Protein AF-0000000072528679 (afdb_homodimer)

pLDDT: mean 94.41, std 5.17, range [77.25, 98.75]

Sequence (112 aa):
RRIFTNGRERWRQQNVNGAFAELRKLVPSHPPDKKLSKNEILRMSIKYIKLLNKVLRRIFTNGRERWRQQNVNGAFAELRKLVPSHPPDKKLSKNEILRMSIKYIKLLNKVL

Organism: Lottia gigantea (NCBI:txid225164)

InterPro domains:
  IPR011598 Myc-type, basic helix-loop-helix (bHLH) domain [PF00010] (1-52)
  IPR011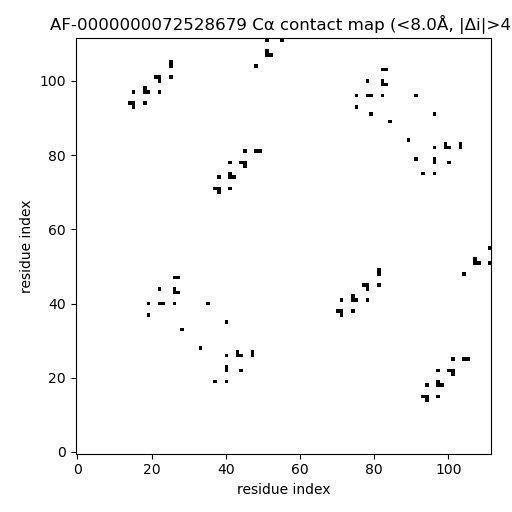598 Myc-type, basic helix-loop-helix (bHLH) domain [PS50888] (1-52)
  IPR011598 Myc-type, basic helix-loop-helix (bHLH) domain [SM00353] (6-54)
  IPR036638 Helix-loop-helix DNA-binding domain superfamily [G3DSA:4.10.280.10] (1-56)
  IPR036638 Helix-loop-helix DNA-binding domain superfamily [SSF47459] (1-55)
  IPR040238 Helix-loop-helix protein TAL-like [PTHR13864] (1-56)

Foldseek 3Di:
DVVVVVVVVVVVVVVVVVVLVVLLCVFDDVPSPDDDDSVRSVVSSVVVVVVVVVVD/DVVVVVVVVVVVVVVVVVVLVVLLCVFDDVPSPDDDDSVRSVVSSVVVVVVVVVVD

Radius of gyration: 15.78 Å; Cα contacts (8 Å, |Δi|>4): 63; chains: 2; bounding box: 23×49×42 Å

Nearest PDB structu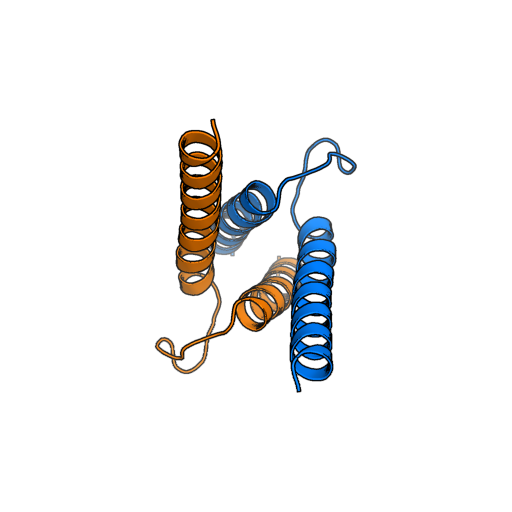res (foldseek):
  2lfh-assembly1_B  TM=8.179E-01  e=1.280E-01  Homo sapiens
  8btd-assembly1_SU  TM=5.992E-01  e=5.771E+00  Giardia lamblia ATCC 50803
  2lfh-assembly1_B  TM=8.165E-01  e=1.280E-01  Homo sapiens
  8btd-assembly1_SU  TM=5.998E-01  e=5.771E+00  Giardia lamblia ATCC 50803

Solvent-accessible surface area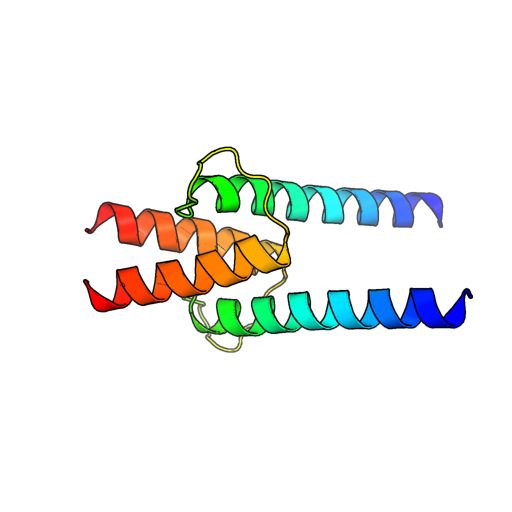 (backbone atoms only — not comparable to full-atom values): 6526 Å² total; per-residue (Å²): 112,69,63,59,53,49,50,52,51,50,50,53,51,49,52,38,49,50,39,49,56,56,43,52,72,72,41,90,53,90,59,79,81,57,88,68,51,72,53,52,45,42,49,47,42,46,52,48,51,52,51,52,61,68,71,104,112,69,62,59,53,50,49,53,51,50,50,54,51,50,53,39,49,52,40,49,56,55,41,51,74,72,42,91,53,89,60,78,81,56,89,68,51,72,52,52,45,41,50,48,43,46,53,48,52,54,51,54,61,69,74,103

Structure (mmCIF, N/CA/C/O backbone):
data_AF-0000000072528679-model_v1
#
loop_
_entity.id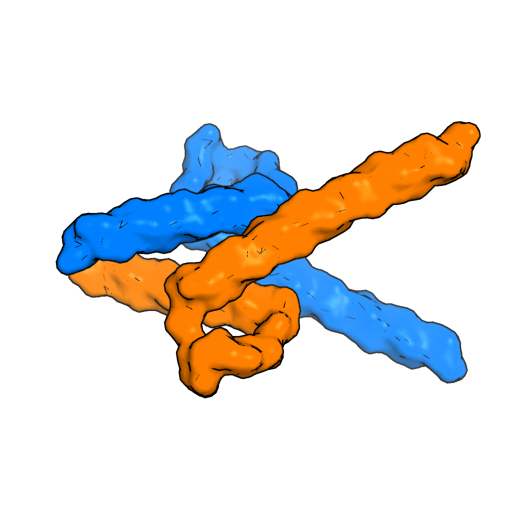
_entity.type
_entity.pdbx_description
1 polymer 'BHLH domain-containing protein'
#
loop_
_atom_site.group_PDB
_atom_site.id
_atom_site.type_symbol
_atom_site.label_atom_id
_atom_site.label_alt_id
_atom_site.label_comp_id
_atom_site.label_asym_id
_atom_site.label_entity_id
_atom_site.label_seq_id
_atom_site.pdbx_PDB_ins_code
_atom_site.Cartn_x
_atom_site.Cartn_y
_atom_site.Cartn_z
_atom_site.occupancy
_atom_site.B_iso_or_equiv
_atom_site.auth_seq_id
_atom_site.auth_comp_id
_atom_site.auth_asym_id
_atom_site.auth_atom_id
_atom_site.pdbx_PDB_model_num
ATOM 1 N N . ARG A 1 1 ? 10.875 17.203 21.984 1 77.25 1 ARG A N 1
ATOM 2 C CA . ARG A 1 1 ? 9.906 16.109 21.891 1 77.25 1 ARG A CA 1
ATOM 3 C C . ARG A 1 1 ? 9.258 16.062 20.516 1 77.25 1 ARG A C 1
ATOM 5 O O . ARG A 1 1 ? 9.211 15.016 19.875 1 77.25 1 ARG A O 1
ATOM 12 N N . ARG A 1 2 ? 9.07 17.219 19.891 1 91.25 2 ARG A N 1
ATOM 13 C CA . ARG A 1 2 ? 8.406 17.328 18.594 1 91.25 2 ARG A CA 1
ATOM 14 C C . ARG A 1 2 ? 9.312 16.859 17.469 1 91.25 2 ARG A C 1
ATOM 16 O O . ARG A 1 2 ? 8.875 16.125 16.578 1 91.25 2 ARG A O 1
ATOM 23 N N . ILE A 1 3 ? 10.57 16.969 17.75 1 92.25 3 ILE A N 1
ATOM 24 C CA . ILE A 1 3 ? 11.539 16.641 16.719 1 92.25 3 ILE A CA 1
ATOM 25 C C . ILE A 1 3 ? 11.695 15.133 16.625 1 92.25 3 ILE A C 1
ATOM 27 O O . ILE A 1 3 ? 11.773 14.578 15.516 1 92.25 3 ILE A O 1
ATOM 31 N N . PHE A 1 4 ? 11.695 14.539 17.75 1 91.94 4 PHE A N 1
ATOM 32 C CA . PHE A 1 4 ? 11.852 13.094 17.781 1 91.94 4 PHE A CA 1
ATOM 33 C C . PHE A 1 4 ? 10.648 12.398 17.156 1 91.94 4 PHE A C 1
ATOM 35 O O . PHE A 1 4 ? 10.805 11.438 16.406 1 91.94 4 PHE A O 1
ATOM 42 N N . THR A 1 5 ? 9.508 12.93 17.453 1 93.81 5 THR A N 1
ATOM 43 C CA . THR A 1 5 ? 8.289 12.359 16.891 1 93.81 5 THR A CA 1
ATOM 44 C C . THR A 1 5 ? 8.273 12.492 15.375 1 93.81 5 THR A C 1
ATOM 46 O O . THR A 1 5 ? 7.875 11.555 14.672 1 93.81 5 THR A O 1
ATOM 49 N N . ASN A 1 6 ? 8.703 13.555 14.961 1 94.69 6 ASN A N 1
ATOM 50 C CA . ASN A 1 6 ? 8.758 13.789 13.523 1 94.69 6 ASN A CA 1
ATOM 51 C C . ASN A 1 6 ? 9.719 12.82 12.836 1 94.69 6 ASN A C 1
ATOM 53 O O . ASN A 1 6 ? 9.445 12.336 11.742 1 94.69 6 ASN A O 1
ATOM 57 N N . GLY A 1 7 ? 10.781 12.68 13.43 1 96.12 7 GLY A N 1
ATOM 58 C CA . GLY A 1 7 ? 11.758 11.742 12.906 1 96.12 7 GLY A CA 1
ATOM 59 C C . GLY A 1 7 ? 11.227 10.32 12.797 1 96.12 7 GLY A C 1
ATOM 60 O O . GLY A 1 7 ? 11.453 9.641 11.797 1 96.12 7 GLY A O 1
ATOM 61 N N . ARG A 1 8 ? 10.609 9.906 13.812 1 96.88 8 ARG A N 1
ATOM 62 C CA . ARG A 1 8 ? 10.031 8.562 13.836 1 96.88 8 ARG A CA 1
ATOM 63 C C . ARG A 1 8 ? 8.984 8.398 12.742 1 96.88 8 ARG A C 1
ATOM 65 O O . ARG A 1 8 ? 8.938 7.363 12.07 1 96.88 8 ARG A O 1
ATOM 72 N N . GLU A 1 9 ? 8.172 9.469 12.57 1 96.5 9 GLU A N 1
ATOM 73 C CA . GLU A 1 9 ? 7.152 9.43 11.523 1 96.5 9 GLU A CA 1
ATOM 74 C C . GLU A 1 9 ? 7.785 9.383 10.133 1 96.5 9 GLU A C 1
ATOM 76 O O . GLU A 1 9 ? 7.309 8.664 9.258 1 96.5 9 GLU A O 1
ATOM 81 N N . ARG A 1 10 ? 8.82 10.102 10.023 1 97.19 10 ARG A N 1
ATOM 82 C CA . ARG A 1 10 ? 9.539 10.102 8.75 1 97.19 10 ARG A CA 1
ATOM 83 C C . ARG A 1 10 ? 10.102 8.719 8.438 1 97.19 10 ARG A C 1
ATOM 85 O O . ARG A 1 10 ? 10.039 8.258 7.297 1 97.19 10 ARG A O 1
ATOM 92 N N . TRP A 1 11 ? 10.578 8.109 9.398 1 97.06 11 TRP A N 1
ATOM 93 C CA . TRP A 1 11 ? 11.125 6.762 9.258 1 97.06 11 TRP A CA 1
ATOM 94 C C . TRP A 1 11 ? 10.023 5.766 8.898 1 97.06 11 TRP A C 1
ATOM 96 O O . TRP A 1 11 ? 10.211 4.93 8.008 1 97.06 11 TRP A O 1
ATOM 106 N N . ARG A 1 12 ? 8.992 5.848 9.57 1 97.56 12 ARG A N 1
ATOM 107 C CA . ARG A 1 12 ? 7.863 4.969 9.281 1 97.56 12 ARG A CA 1
ATOM 108 C C . ARG A 1 12 ? 7.395 5.133 7.84 1 97.56 12 ARG A C 1
ATOM 110 O O . ARG A 1 12 ? 7.137 4.145 7.148 1 97.56 12 ARG A O 1
ATOM 117 N N . GLN A 1 13 ? 7.328 6.367 7.426 1 97.88 13 GLN A N 1
ATOM 118 C CA . GLN A 1 13 ? 6.879 6.652 6.066 1 97.88 13 GLN A CA 1
ATOM 119 C C . GLN A 1 13 ? 7.867 6.121 5.035 1 97.88 13 GLN A C 1
ATOM 121 O O . GLN A 1 13 ? 7.469 5.641 3.975 1 97.88 13 GLN A O 1
ATOM 126 N N . GLN A 1 14 ? 9.078 6.223 5.348 1 98.12 14 GLN A N 1
ATOM 127 C CA . GLN A 1 14 ? 10.109 5.699 4.457 1 98.12 14 GLN A CA 1
ATOM 128 C C . GLN A 1 14 ? 10 4.184 4.312 1 98.12 14 GLN A C 1
ATOM 130 O O . GLN A 1 14 ? 10.203 3.643 3.227 1 98.12 14 GLN A O 1
ATOM 135 N N . ASN A 1 15 ? 9.711 3.547 5.402 1 98.12 15 ASN A N 1
ATOM 136 C CA . ASN A 1 15 ? 9.523 2.1 5.359 1 98.12 15 ASN A CA 1
ATOM 137 C C . ASN A 1 15 ? 8.352 1.714 4.465 1 98.12 15 ASN A C 1
ATOM 139 O O . ASN A 1 15 ? 8.453 0.792 3.656 1 98.12 15 ASN A O 1
ATOM 143 N N . VAL A 1 16 ? 7.328 2.352 4.566 1 98.56 16 VAL A N 1
ATOM 144 C CA . VAL A 1 16 ? 6.137 2.109 3.758 1 98.56 16 VAL A CA 1
ATOM 145 C C . VAL A 1 16 ? 6.445 2.369 2.285 1 98.56 16 VAL A C 1
ATOM 147 O O . VAL A 1 16 ? 6.07 1.58 1.416 1 98.56 16 VAL A O 1
ATOM 150 N N . ASN A 1 17 ? 7.18 3.441 2.08 1 98.31 17 ASN A N 1
ATOM 151 C CA . ASN A 1 17 ? 7.566 3.775 0.715 1 98.31 17 ASN A CA 1
ATOM 152 C C . ASN A 1 17 ? 8.469 2.701 0.11 1 98.31 17 ASN A C 1
ATOM 154 O O . ASN A 1 17 ? 8.352 2.383 -1.075 1 98.31 17 ASN A O 1
ATOM 158 N N . GLY A 1 18 ? 9.359 2.295 0.911 1 98.5 18 GLY A N 1
ATOM 159 C CA . GLY A 1 18 ? 10.195 1.192 0.459 1 98.5 18 GLY A CA 1
ATOM 160 C C . GLY A 1 18 ? 9.398 -0.046 0.089 1 98.5 18 GLY A C 1
ATOM 161 O O . GLY A 1 18 ? 9.695 -0.702 -0.912 1 98.5 18 GLY A O 1
ATOM 162 N N . ALA A 1 19 ? 8.438 -0.333 0.853 1 98.75 19 ALA A N 1
ATOM 163 C CA . ALA A 1 19 ? 7.586 -1.491 0.59 1 98.75 19 ALA A CA 1
ATOM 164 C C . ALA A 1 19 ? 6.762 -1.29 -0.678 1 98.75 19 ALA A C 1
ATOM 166 O O . ALA A 1 19 ? 6.594 -2.219 -1.471 1 98.75 19 ALA A O 1
ATOM 167 N N . PHE A 1 20 ? 6.289 -0.121 -0.908 1 98.62 20 PHE A N 1
ATOM 168 C CA . PHE A 1 20 ? 5.594 0.19 -2.15 1 98.62 20 PHE A CA 1
ATOM 169 C C . PHE A 1 20 ? 6.516 0.005 -3.35 1 98.62 20 PHE A C 1
ATOM 171 O O . PHE A 1 20 ? 6.098 -0.521 -4.383 1 98.62 20 PHE A O 1
ATOM 178 N N . ALA A 1 21 ? 7.695 0.474 -3.188 1 97.44 21 ALA A N 1
ATOM 179 C CA . ALA A 1 21 ? 8.656 0.361 -4.285 1 97.44 21 ALA A CA 1
ATOM 180 C C . ALA A 1 21 ? 8.891 -1.1 -4.656 1 97.44 21 ALA A C 1
ATOM 182 O O . ALA A 1 21 ? 8.969 -1.441 -5.84 1 97.44 21 ALA A O 1
ATOM 183 N N . GLU A 1 22 ? 9.008 -1.897 -3.682 1 97.88 22 GLU A N 1
ATOM 184 C CA . GLU A 1 22 ? 9.219 -3.324 -3.91 1 97.88 22 GLU A CA 1
ATOM 185 C C . GLU A 1 22 ? 7.98 -3.971 -4.531 1 97.88 22 GLU A C 1
ATOM 187 O O . GLU A 1 22 ? 8.094 -4.777 -5.453 1 97.88 22 GLU A O 1
ATOM 192 N N . LEU A 1 23 ? 6.875 -3.641 -4.082 1 97.94 23 LEU A N 1
ATOM 193 C CA . LEU A 1 23 ? 5.625 -4.203 -4.582 1 97.94 23 LEU A CA 1
ATOM 194 C C . LEU A 1 23 ? 5.41 -3.83 -6.047 1 97.94 23 LEU A C 1
ATOM 196 O O . LEU A 1 23 ? 4.934 -4.648 -6.836 1 97.94 23 LEU A O 1
ATOM 200 N N . ARG A 1 24 ? 5.754 -2.617 -6.273 1 97.06 24 ARG A N 1
ATOM 201 C CA . ARG A 1 24 ? 5.605 -2.121 -7.641 1 97.06 24 ARG A CA 1
ATOM 202 C C . ARG A 1 24 ? 6.395 -2.982 -8.625 1 97.06 24 ARG A C 1
ATOM 204 O O . ARG A 1 24 ? 5.969 -3.182 -9.766 1 97.06 24 ARG A O 1
ATOM 211 N N . LYS A 1 25 ? 7.434 -3.443 -8.234 1 95.44 25 LYS A N 1
ATOM 212 C CA . LYS A 1 25 ? 8.297 -4.242 -9.102 1 95.44 25 LYS A CA 1
ATOM 213 C C . LYS A 1 25 ? 7.688 -5.609 -9.383 1 95.44 25 LYS A C 1
ATOM 215 O O . LYS A 1 25 ? 8.039 -6.266 -10.367 1 95.44 25 LYS A O 1
ATOM 220 N N . LEU A 1 26 ? 6.797 -6.051 -8.609 1 95.25 26 LEU A N 1
ATOM 221 C CA . LEU A 1 26 ? 6.246 -7.398 -8.711 1 95.25 26 LEU A CA 1
ATOM 222 C C . LEU A 1 26 ? 4.961 -7.402 -9.523 1 95.25 26 LEU A C 1
ATOM 224 O O . LEU A 1 26 ? 4.523 -8.453 -10 1 95.25 26 LEU A O 1
ATOM 228 N N . VAL A 1 27 ? 4.312 -6.262 -9.57 1 94.88 27 VAL A N 1
ATOM 229 C CA . VAL A 1 27 ? 3.023 -6.223 -10.25 1 94.88 27 VAL A CA 1
ATOM 230 C C . VAL A 1 27 ? 3.229 -5.914 -11.734 1 94.88 27 VAL A C 1
ATOM 232 O O . VAL A 1 27 ? 4.039 -5.059 -12.086 1 94.88 27 VAL A O 1
ATOM 235 N N . PRO A 1 28 ? 2.424 -6.633 -12.453 1 90.62 28 PRO A N 1
ATOM 236 C CA . PRO A 1 28 ? 2.541 -6.363 -13.891 1 90.62 28 PRO A CA 1
ATOM 237 C C . PRO A 1 28 ? 1.966 -5.008 -14.281 1 90.62 28 PRO A C 1
ATOM 239 O O . PRO A 1 28 ? 0.886 -4.629 -13.82 1 90.62 28 PRO A O 1
ATOM 242 N N . SER A 1 29 ? 2.846 -4.191 -14.828 1 86.94 29 SER A N 1
ATOM 243 C CA . SER A 1 29 ? 2.41 -2.91 -15.367 1 86.94 29 SER A CA 1
ATOM 244 C C . SER A 1 29 ? 2.857 -2.746 -16.812 1 86.94 29 SER A C 1
ATOM 246 O O . SER A 1 29 ? 3.889 -3.289 -17.219 1 86.94 29 SER A O 1
ATOM 248 N N . HIS A 1 30 ? 1.949 -2.174 -17.578 1 85.06 30 HIS A N 1
ATOM 249 C CA . HIS A 1 30 ? 2.305 -1.917 -18.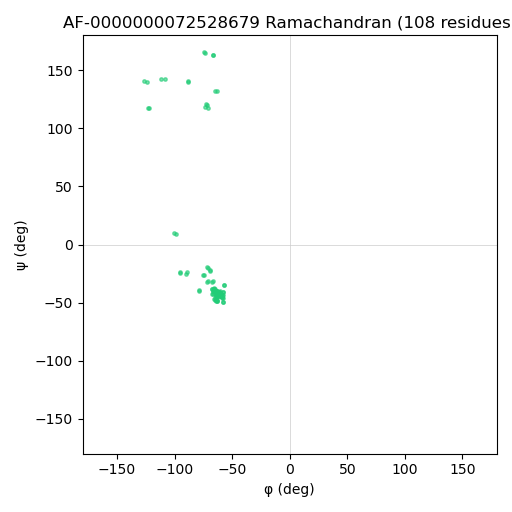969 1 85.06 30 HIS A CA 1
ATOM 250 C C . HIS A 1 30 ? 2.174 -0.436 -19.297 1 85.06 30 HIS A C 1
ATOM 252 O O . HIS A 1 30 ? 1.066 0.107 -19.312 1 85.06 30 HIS A O 1
ATOM 258 N N . PRO A 1 31 ? 3.303 0.203 -19.656 1 84.94 31 PRO A N 1
ATOM 259 C CA . PRO A 1 31 ? 4.719 -0.166 -19.672 1 84.94 31 PRO A CA 1
ATOM 260 C C . PRO A 1 31 ? 5.281 -0.366 -18.266 1 84.94 31 PRO A C 1
ATOM 262 O O . PRO A 1 31 ? 4.711 0.131 -17.281 1 84.94 31 PRO A O 1
ATOM 265 N N . PRO A 1 32 ? 6.473 -1.049 -18.156 1 80.06 32 PRO A N 1
ATOM 266 C CA . PRO A 1 32 ? 7.047 -1.396 -16.859 1 80.06 32 PRO A CA 1
ATOM 267 C C . PRO A 1 32 ? 7.551 -0.176 -16.094 1 80.06 32 PRO A C 1
ATOM 269 O O . PRO A 1 32 ? 7.621 -0.201 -14.859 1 80.06 32 PRO A O 1
ATOM 272 N N . ASP A 1 33 ? 7.832 0.898 -16.766 1 83.31 33 ASP A N 1
ATOM 273 C CA . ASP A 1 33 ? 8.398 2.064 -16.094 1 83.31 33 ASP A CA 1
ATOM 274 C C . ASP A 1 33 ? 7.328 3.117 -15.82 1 83.31 33 ASP A C 1
ATOM 276 O O . ASP A 1 33 ? 7.637 4.223 -15.375 1 83.31 33 ASP A O 1
ATOM 280 N N . LYS A 1 34 ? 6.188 2.689 -16.047 1 88.94 34 LYS A N 1
ATOM 281 C CA . LYS A 1 34 ? 5.094 3.623 -15.789 1 88.94 34 LYS A CA 1
ATOM 282 C C . LYS A 1 34 ? 5.023 4.004 -14.312 1 88.94 34 LYS A C 1
ATOM 284 O O . LYS A 1 34 ? 5.133 3.143 -13.438 1 88.94 34 LYS A O 1
ATOM 289 N N . LYS A 1 35 ? 4.922 5.262 -14.141 1 92.06 35 LYS A N 1
ATOM 290 C CA . LYS A 1 35 ? 4.742 5.734 -12.773 1 92.06 35 LYS A CA 1
ATOM 291 C C . LYS A 1 35 ? 3.338 5.434 -12.266 1 92.06 35 LYS A C 1
ATOM 293 O O . LYS A 1 35 ? 2.35 5.84 -12.875 1 92.06 35 LYS A O 1
ATOM 298 N N . LEU A 1 36 ? 3.273 4.719 -11.242 1 95.25 36 LEU A N 1
ATOM 299 C CA . LEU A 1 36 ? 1.988 4.355 -10.656 1 95.25 36 LEU A CA 1
ATOM 300 C C . LEU A 1 36 ? 1.805 5.02 -9.297 1 95.25 36 LEU A C 1
ATOM 302 O O . LEU A 1 36 ? 2.758 5.129 -8.523 1 95.25 36 LEU A O 1
ATOM 306 N N . SER A 1 37 ? 0.568 5.395 -9.094 1 97 37 SER A N 1
ATOM 307 C CA . SER A 1 37 ? 0.245 5.895 -7.762 1 97 37 SER A CA 1
ATOM 308 C C . SER A 1 37 ? 0.171 4.762 -6.746 1 97 37 SER A C 1
ATOM 310 O O . SER A 1 37 ? 0.109 3.59 -7.117 1 97 37 SER A O 1
ATOM 312 N N . LYS A 1 38 ? 0.185 5.223 -5.504 1 98.06 38 LYS A N 1
ATOM 313 C CA . LYS A 1 38 ? 0.047 4.227 -4.445 1 98.06 38 LYS A CA 1
ATOM 314 C C . LYS A 1 38 ? -1.267 3.461 -4.578 1 98.06 38 LYS A C 1
ATOM 316 O O . LYS A 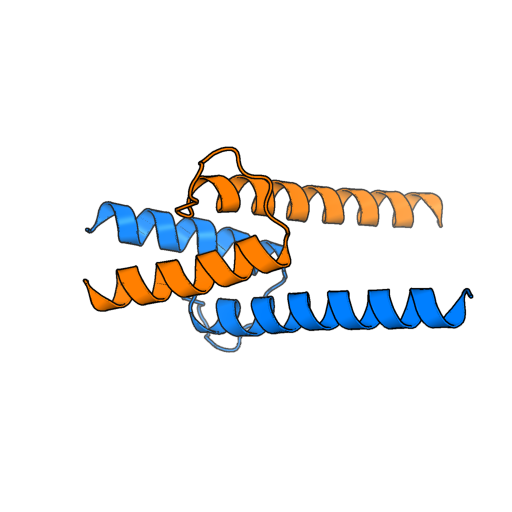1 38 ? -1.308 2.246 -4.371 1 98.06 38 LYS A O 1
ATOM 321 N N . ASN A 1 39 ? -2.283 4.219 -4.836 1 98.25 39 ASN A N 1
ATOM 322 C CA . ASN A 1 39 ? -3.58 3.578 -5.023 1 98.25 39 ASN A CA 1
ATOM 323 C C . ASN A 1 39 ? -3.553 2.584 -6.18 1 98.25 39 ASN A C 1
ATOM 325 O O . ASN A 1 39 ? -4.137 1.502 -6.09 1 98.25 39 ASN A O 1
ATOM 329 N N . GLU A 1 40 ? -2.977 2.963 -7.238 1 97.44 40 GLU A N 1
ATOM 330 C CA . GLU A 1 40 ? -2.885 2.096 -8.414 1 97.44 40 GLU A CA 1
ATOM 331 C C . GLU A 1 40 ? -2.08 0.838 -8.102 1 97.44 40 GLU A C 1
ATOM 333 O O . GLU A 1 40 ? -2.451 -0.261 -8.523 1 97.44 40 GLU A O 1
ATOM 338 N N . ILE A 1 41 ? -0.994 0.992 -7.406 1 98.19 41 ILE A N 1
ATOM 339 C CA . ILE A 1 41 ? -0.161 -0.152 -7.051 1 98.19 41 ILE A CA 1
ATOM 340 C C . ILE A 1 41 ? -0.974 -1.146 -6.223 1 98.19 41 ILE A C 1
ATOM 342 O O . ILE A 1 41 ? -0.935 -2.352 -6.48 1 98.19 41 ILE A O 1
ATOM 346 N N . LEU A 1 42 ? -1.678 -0.644 -5.34 1 98.62 42 LEU A N 1
ATOM 347 C CA . LEU A 1 42 ? -2.502 -1.494 -4.488 1 98.62 42 LEU A CA 1
ATOM 348 C C . LEU A 1 42 ? -3.562 -2.219 -5.309 1 98.62 42 LEU A C 1
ATOM 350 O O . LEU A 1 42 ? -3.738 -3.432 -5.172 1 98.62 42 LEU A O 1
ATOM 354 N N . ARG A 1 43 ? -4.223 -1.464 -6.113 1 98.12 43 ARG A N 1
ATOM 355 C CA . ARG A 1 43 ? -5.309 -2.035 -6.902 1 98.12 43 ARG A CA 1
ATOM 356 C C . ARG A 1 43 ? -4.777 -3.064 -7.898 1 98.12 43 ARG A C 1
ATOM 358 O O . ARG A 1 43 ? -5.406 -4.102 -8.117 1 98.12 43 ARG A O 1
ATOM 365 N N . MET A 1 44 ? -3.721 -2.76 -8.453 1 97.44 44 MET A N 1
ATOM 366 C CA . MET A 1 44 ? -3.1 -3.723 -9.359 1 97.44 44 MET A CA 1
ATOM 367 C C . MET A 1 44 ? -2.674 -4.98 -8.609 1 97.44 44 MET A C 1
ATOM 369 O O . MET A 1 44 ? -2.791 -6.09 -9.133 1 97.44 44 MET A O 1
ATOM 373 N N . SER A 1 45 ? -2.139 -4.773 -7.434 1 98.12 45 SER A N 1
ATOM 374 C CA . SER A 1 45 ? -1.734 -5.906 -6.609 1 98.12 45 SER A CA 1
ATOM 375 C C . SER A 1 45 ? -2.92 -6.812 -6.289 1 98.12 45 SER A C 1
ATOM 377 O O . SER A 1 45 ? -2.803 -8.039 -6.34 1 98.12 45 SER A O 1
ATOM 379 N N . ILE A 1 46 ? -3.996 -6.172 -5.938 1 98.38 46 ILE A N 1
ATOM 380 C CA . ILE A 1 46 ? -5.219 -6.902 -5.625 1 98.38 46 ILE A CA 1
ATOM 381 C C . ILE A 1 46 ? -5.641 -7.746 -6.824 1 98.38 46 ILE A C 1
ATOM 383 O O . ILE A 1 46 ? -5.891 -8.945 -6.691 1 98.38 46 ILE A O 1
ATOM 387 N N . LYS A 1 47 ? -5.672 -7.086 -7.969 1 97.56 47 LYS A N 1
ATOM 388 C CA . LYS A 1 47 ? -6.062 -7.781 -9.188 1 97.56 47 LYS A CA 1
ATOM 389 C C . LYS A 1 47 ? -5.105 -8.93 -9.5 1 97.56 47 LYS A C 1
ATOM 391 O O . LYS A 1 47 ? -5.539 -10.023 -9.867 1 97.56 47 LYS A O 1
ATOM 396 N N . TYR A 1 48 ? -3.895 -8.711 -9.352 1 97.19 48 TYR A N 1
ATOM 397 C CA . TYR A 1 48 ? -2.854 -9.68 -9.664 1 97.19 48 TYR A CA 1
ATOM 398 C C . TYR A 1 48 ? -2.957 -10.898 -8.742 1 97.19 48 TYR A C 1
ATOM 400 O O . TYR A 1 48 ? -2.875 -12.039 -9.203 1 97.19 48 TYR A O 1
ATOM 408 N N . ILE A 1 49 ? -3.088 -10.688 -7.492 1 97.25 49 ILE A N 1
ATOM 409 C CA . ILE A 1 49 ? -3.203 -11.773 -6.527 1 97.25 49 ILE A CA 1
ATOM 410 C C . ILE A 1 49 ? -4.445 -12.609 -6.832 1 97.25 49 ILE A C 1
ATOM 412 O O . ILE A 1 49 ? -4.402 -13.836 -6.781 1 97.25 49 ILE A O 1
ATOM 416 N N . LYS A 1 50 ? -5.531 -11.914 -7.141 1 96.88 50 LYS A N 1
ATOM 417 C CA . LYS A 1 50 ? -6.758 -12.633 -7.484 1 96.88 50 LYS A CA 1
ATOM 418 C C . LYS A 1 50 ? -6.555 -13.516 -8.711 1 96.88 50 LYS A C 1
ATOM 420 O O . LYS A 1 50 ? -7.039 -14.648 -8.75 1 96.88 50 LYS A O 1
ATOM 425 N N . LEU A 1 51 ? -5.875 -13.016 -9.664 1 95.19 51 LEU A N 1
ATOM 426 C CA . LEU A 1 51 ? -5.582 -13.758 -10.891 1 95.19 51 LEU A CA 1
ATOM 427 C C . LEU A 1 51 ? -4.73 -14.984 -10.594 1 95.19 51 LEU A C 1
ATOM 429 O O . LEU A 1 51 ? -5.023 -16.078 -11.07 1 95.19 51 LEU A O 1
ATOM 433 N N . LEU A 1 52 ? -3.645 -14.758 -9.805 1 94.5 52 LEU A N 1
ATOM 434 C CA . LEU A 1 52 ? -2.736 -15.844 -9.461 1 94.5 52 LEU A CA 1
ATOM 435 C C . LEU A 1 52 ? -3.471 -16.938 -8.695 1 94.5 52 LEU A C 1
ATOM 437 O O . LEU A 1 52 ? -3.217 -18.125 -8.906 1 94.5 52 LEU A O 1
ATOM 441 N N . ASN A 1 53 ? -4.332 -16.5 -7.828 1 92.94 53 ASN A N 1
ATOM 442 C CA . ASN A 1 53 ? -5.105 -17.453 -7.043 1 92.94 53 ASN A CA 1
ATOM 443 C C . ASN A 1 53 ? -6.082 -18.234 -7.918 1 92.94 53 ASN A C 1
ATOM 445 O O . ASN A 1 53 ? -6.398 -19.391 -7.621 1 92.94 53 ASN A O 1
ATOM 449 N N . LYS A 1 54 ? -6.551 -17.625 -8.891 1 93.69 54 LYS A N 1
ATOM 450 C CA . LYS A 1 54 ? -7.496 -18.281 -9.797 1 93.69 54 LYS A CA 1
ATOM 451 C C . LYS A 1 54 ? -6.805 -19.344 -10.641 1 93.69 54 LYS A C 1
ATOM 453 O O . LYS A 1 54 ? -7.41 -20.359 -10.977 1 93.69 54 LYS A O 1
ATOM 458 N N . VAL A 1 55 ? -5.602 -19.203 -10.977 1 89.56 55 VAL A N 1
ATOM 459 C CA . VAL A 1 55 ? -4.887 -20.125 -11.859 1 89.56 55 VAL A CA 1
ATOM 460 C C . VAL A 1 55 ? -4.223 -21.219 -11.023 1 89.56 55 VAL A C 1
ATOM 462 O O . VAL A 1 55 ? -3.84 -22.266 -11.555 1 89.56 55 VAL A O 1
ATOM 465 N N . LEU A 1 56 ? -3.945 -20.984 -9.859 1 82.81 56 LEU A N 1
ATOM 466 C CA . LEU A 1 56 ? -3.402 -22.016 -8.992 1 82.81 56 LEU A CA 1
ATOM 467 C C . LEU A 1 56 ? -4.473 -23.047 -8.641 1 82.81 56 LEU A C 1
ATOM 469 O O . LEU A 1 56 ? -4.199 -24.25 -8.609 1 82.81 56 LEU A O 1
ATOM 473 N N . ARG B 1 1 ? -10.312 27.938 -0.503 1 78.62 1 ARG B N 1
ATOM 474 C CA . ARG B 1 1 ? -9.367 27.156 -1.289 1 78.62 1 ARG B CA 1
ATOM 475 C C . ARG B 1 1 ? -8.727 26.062 -0.441 1 78.62 1 ARG B C 1
ATOM 477 O O . ARG B 1 1 ? -8.695 24.891 -0.841 1 78.62 1 ARG B O 1
ATOM 484 N N . ARG B 1 2 ? -8.539 26.328 0.829 1 91.5 2 ARG B N 1
ATOM 485 C CA . ARG B 1 2 ? -7.867 25.406 1.741 1 91.5 2 ARG B CA 1
ATOM 486 C C . ARG B 1 2 ? -8.781 24.234 2.107 1 91.5 2 ARG B C 1
ATOM 488 O O . ARG B 1 2 ? -8.344 23.078 2.127 1 91.5 2 ARG B O 1
ATOM 495 N N . ILE B 1 3 ? -10.039 24.562 2.016 1 92.38 3 ILE B N 1
ATOM 496 C CA . ILE B 1 3 ? -11.008 23.562 2.438 1 92.38 3 ILE B CA 1
ATOM 497 C C . ILE B 1 3 ? -11.18 22.516 1.341 1 92.38 3 ILE B C 1
ATOM 499 O O . ILE B 1 3 ? -11.25 21.312 1.623 1 92.38 3 ILE B O 1
ATOM 503 N N . PHE B 1 4 ? -11.18 23 0.165 1 92 4 PHE B N 1
ATOM 504 C CA . PHE B 1 4 ? -11.359 22.094 -0.97 1 92 4 PHE B CA 1
ATOM 505 C C . PHE B 1 4 ? -10.164 21.156 -1.11 1 92 4 PHE B C 1
ATOM 507 O O . PHE B 1 4 ? -10.336 19.969 -1.355 1 92 4 PHE B O 1
ATOM 514 N N . THR B 1 5 ? -9.023 21.719 -0.906 1 94 5 THR B N 1
ATOM 515 C CA . THR B 1 5 ? -7.809 20.922 -1.002 1 94 5 THR B CA 1
ATOM 516 C C . THR B 1 5 ? -7.785 19.844 0.074 1 94 5 THR B C 1
ATOM 518 O O . THR B 1 5 ? -7.406 18.703 -0.193 1 94 5 THR B O 1
ATOM 521 N N . ASN B 1 6 ? -8.188 20.219 1.16 1 94.88 6 ASN B N 1
ATOM 522 C CA . ASN B 1 6 ? -8.25 19.266 2.264 1 94.88 6 ASN B CA 1
ATOM 523 C C . ASN B 1 6 ? -9.227 18.125 1.976 1 94.88 6 ASN B C 1
ATOM 525 O O . ASN B 1 6 ? -8.969 16.969 2.309 1 94.88 6 ASN B O 1
ATOM 529 N N . GLY B 1 7 ? -10.281 18.516 1.512 1 96.44 7 GLY B N 1
ATOM 530 C CA . GLY B 1 7 ? -11.281 17.516 1.139 1 96.44 7 GLY B CA 1
ATOM 531 C C . GLY B 1 7 ? -10.773 16.516 0.114 1 96.44 7 GLY B C 1
ATOM 532 O O . GLY B 1 7 ? -11.023 15.32 0.238 1 96.44 7 GLY B O 1
ATOM 533 N N . ARG B 1 8 ? -10.164 17.016 -0.857 1 97.06 8 ARG B N 1
ATOM 534 C CA . ARG B 1 8 ? -9.609 16.156 -1.904 1 97.06 8 ARG B CA 1
ATOM 535 C C . ARG B 1 8 ? -8.57 15.203 -1.336 1 97.06 8 ARG B C 1
ATOM 537 O O . ARG B 1 8 ? -8.547 14.023 -1.696 1 97.06 8 ARG B O 1
ATOM 544 N N . GLU B 1 9 ? -7.73 15.75 -0.415 1 96.62 9 GLU B N 1
ATOM 545 C CA . GLU B 1 9 ? -6.715 14.914 0.217 1 96.62 9 GLU B CA 1
ATOM 546 C C . GLU B 1 9 ? -7.352 13.828 1.081 1 96.62 9 GLU B C 1
ATOM 548 O O . GLU B 1 9 ? -6.891 12.688 1.091 1 96.62 9 GLU B O 1
ATOM 553 N N . ARG B 1 10 ? -8.375 14.219 1.707 1 97.31 10 ARG B N 1
ATOM 554 C CA . ARG B 1 10 ? -9.094 13.258 2.531 1 97.31 10 ARG B CA 1
ATOM 555 C C . ARG B 1 10 ? -9.688 12.141 1.677 1 97.31 10 ARG B C 1
ATOM 557 O O . ARG B 1 10 ? -9.648 10.969 2.061 1 97.31 10 ARG B O 1
ATOM 564 N N . TRP B 1 11 ? -10.18 12.484 0.594 1 97.12 11 TRP B N 1
ATOM 565 C CA . TRP B 1 11 ? -10.75 11.523 -0.34 1 97.12 11 TRP B CA 1
ATOM 566 C C . TRP B 1 11 ? -9.68 10.586 -0.881 1 97.12 11 TRP B C 1
ATOM 568 O O . TRP B 1 11 ? -9.883 9.367 -0.945 1 97.12 11 TRP B O 1
ATOM 578 N N . ARG B 1 12 ? -8.633 11.141 -1.249 1 97.62 12 ARG B N 1
ATOM 579 C CA . ARG B 1 12 ? -7.52 10.336 -1.752 1 97.62 12 ARG B CA 1
ATOM 580 C C . ARG B 1 12 ? -7.055 9.328 -0.708 1 97.62 12 ARG B C 1
ATOM 582 O O . ARG B 1 12 ? -6.828 8.156 -1.025 1 97.62 12 ARG B O 1
ATOM 589 N N . GLN B 1 13 ? -6.969 9.812 0.492 1 97.94 13 GLN B N 1
ATOM 590 C CA . GLN B 1 13 ? -6.523 8.945 1.578 1 97.94 13 GLN B CA 1
ATOM 591 C C . GLN B 1 13 ? -7.531 7.828 1.839 1 97.94 13 GLN B C 1
ATOM 593 O O . GLN B 1 13 ? -7.145 6.695 2.141 1 97.94 13 GLN B O 1
ATOM 598 N N . GLN B 1 14 ? -8.734 8.156 1.745 1 98.12 14 GLN B N 1
ATOM 599 C CA . GLN B 1 14 ? -9.781 7.16 1.93 1 98.12 14 GLN B CA 1
ATOM 600 C C . GLN B 1 14 ? -9.703 6.074 0.858 1 98.12 14 GLN B C 1
ATOM 602 O O . GLN B 1 14 ? -9.93 4.895 1.143 1 98.12 14 GLN B O 1
ATOM 607 N N . ASN B 1 15 ? -9.43 6.488 -0.333 1 98.19 15 ASN B N 1
ATOM 608 C CA . ASN B 1 15 ? -9.273 5.523 -1.418 1 98.19 15 ASN B CA 1
ATOM 609 C C . ASN B 1 15 ? -8.109 4.57 -1.157 1 98.19 15 ASN B C 1
ATOM 611 O O . ASN B 1 15 ? -8.242 3.359 -1.344 1 98.19 15 ASN B O 1
ATOM 615 N N . VAL B 1 16 ? -7.07 5.035 -0.741 1 98.62 16 VAL B N 1
ATOM 616 C CA . VAL B 1 16 ? -5.891 4.234 -0.424 1 98.62 16 VAL B CA 1
ATOM 617 C C . VAL B 1 16 ? -6.207 3.279 0.723 1 98.62 16 VAL B C 1
ATOM 619 O O . VAL B 1 16 ? -5.852 2.098 0.67 1 98.62 16 VAL B O 1
ATOM 622 N N . ASN B 1 17 ? -6.922 3.83 1.684 1 98.31 17 ASN B N 1
ATOM 623 C CA . ASN B 1 17 ? -7.316 3.004 2.82 1 98.31 17 ASN B CA 1
ATOM 624 C C . ASN B 1 17 ? -8.242 1.869 2.393 1 98.31 17 ASN B C 1
ATOM 626 O O . ASN B 1 17 ? -8.141 0.753 2.906 1 98.31 17 ASN B O 1
ATOM 630 N N . GLY B 1 18 ? -9.141 2.242 1.567 1 98.5 18 GLY B N 1
ATOM 631 C CA . GLY B 1 18 ? -10 1.206 1.021 1 98.5 18 GLY B CA 1
ATOM 632 C C . GLY B 1 18 ? -9.234 0.112 0.3 1 98.5 18 GLY B C 1
ATOM 633 O O . GLY B 1 18 ? -9.555 -1.071 0.441 1 98.5 18 GLY B O 1
ATOM 634 N N . ALA B 1 19 ? -8.266 0.487 -0.421 1 98.75 19 ALA B N 1
ATOM 635 C CA . ALA B 1 19 ? -7.441 -0.475 -1.15 1 98.75 19 ALA B CA 1
ATOM 636 C C . ALA B 1 19 ? -6.625 -1.334 -0.191 1 98.75 19 ALA B C 1
ATOM 638 O O . ALA B 1 19 ? -6.48 -2.541 -0.398 1 98.75 19 ALA B O 1
ATOM 639 N N . PHE B 1 20 ? -6.133 -0.767 0.848 1 98.56 20 PHE B N 1
ATOM 640 C CA . PHE B 1 20 ? -5.441 -1.533 1.875 1 98.56 20 PHE B CA 1
ATOM 641 C C . PHE B 1 20 ? -6.375 -2.557 2.512 1 98.56 20 PHE B C 1
ATOM 643 O O . PHE B 1 20 ? -5.977 -3.695 2.766 1 98.56 20 PHE B O 1
ATOM 650 N N . ALA B 1 21 ? -7.531 -2.113 2.779 1 97.31 21 ALA B N 1
ATOM 651 C CA . ALA B 1 21 ? -8.5 -3.008 3.41 1 97.31 21 ALA B CA 1
ATOM 652 C C . ALA B 1 21 ? -8.773 -4.223 2.529 1 97.31 21 ALA B C 1
ATOM 654 O O . ALA B 1 21 ? -8.867 -5.348 3.025 1 97.31 21 ALA B O 1
ATOM 655 N N . GLU B 1 22 ? -8.914 -3.969 1.296 1 97.81 22 GLU B N 1
ATOM 656 C CA . GLU B 1 22 ? -9.156 -5.051 0.349 1 97.81 22 GLU B CA 1
ATOM 657 C C . GLU B 1 22 ? -7.941 -5.969 0.233 1 97.81 22 GLU B C 1
ATOM 659 O O . GLU B 1 22 ? -8.086 -7.191 0.204 1 97.81 22 GLU B O 1
ATOM 664 N N . LEU B 1 23 ? -6.816 -5.445 0.18 1 97.88 23 LEU B N 1
ATOM 665 C CA . LEU B 1 23 ? -5.586 -6.219 0.053 1 97.88 23 LEU B CA 1
ATOM 666 C C . LEU B 1 23 ? -5.375 -7.105 1.273 1 97.88 23 LEU B C 1
ATOM 668 O O . LEU B 1 23 ? -4.926 -8.25 1.146 1 97.88 23 LEU B O 1
ATOM 672 N N . ARG B 1 24 ? -5.684 -6.508 2.361 1 96.94 24 ARG B N 1
ATOM 673 C CA . ARG B 1 24 ? -5.539 -7.242 3.613 1 96.94 24 ARG B CA 1
ATOM 674 C C . ARG B 1 24 ? -6.355 -8.531 3.594 1 96.94 24 ARG B C 1
ATOM 676 O O . ARG B 1 24 ? -5.945 -9.539 4.164 1 96.94 24 ARG B O 1
ATOM 683 N N . LYS B 1 25 ? -7.406 -8.5 2.998 1 95.25 25 LYS B N 1
ATOM 684 C CA . LYS B 1 25 ? -8.297 -9.656 2.949 1 95.25 25 LYS B CA 1
ATOM 685 C C . LYS B 1 25 ? -7.727 -10.758 2.062 1 95.25 25 LYS B C 1
ATOM 687 O O . LYS B 1 25 ? -8.102 -11.922 2.189 1 95.25 25 LYS B O 1
ATOM 692 N N . LEU B 1 26 ? -6.84 -10.461 1.214 1 95.12 26 LEU B N 1
ATOM 693 C CA . LEU B 1 26 ? -6.328 -11.406 0.228 1 95.12 26 LEU B CA 1
ATOM 694 C C . LEU B 1 26 ? -5.051 -12.07 0.728 1 95.12 26 LEU B C 1
ATOM 696 O O . LEU B 1 26 ? -4.648 -13.117 0.215 1 95.12 26 LEU B O 1
ATOM 700 N N . VAL B 1 27 ? -4.371 -11.391 1.625 1 94.69 27 VAL B N 1
ATOM 701 C CA . VAL B 1 27 ? -3.088 -11.93 2.07 1 94.69 27 VAL B CA 1
ATOM 702 C C . VAL B 1 27 ? -3.305 -12.867 3.258 1 94.69 27 VAL B C 1
ATOM 704 O O . VAL B 1 27 ? -4.109 -12.578 4.145 1 94.69 27 VAL B O 1
ATOM 707 N N . PRO B 1 28 ? -2.521 -13.898 3.152 1 90.31 28 PRO B N 1
ATOM 708 C CA . PRO B 1 28 ? -2.648 -14.828 4.277 1 90.31 28 PRO B CA 1
ATOM 709 C C . PRO B 1 28 ? -2.057 -14.273 5.57 1 90.31 28 PRO B C 1
ATOM 711 O O . PRO B 1 28 ? -0.956 -13.711 5.562 1 90.31 28 PRO B O 1
ATOM 714 N N . SER B 1 29 ? -2.932 -14.109 6.531 1 86.25 29 SER B N 1
ATOM 715 C CA . SER B 1 29 ? -2.484 -13.703 7.863 1 86.25 29 SER B CA 1
ATOM 716 C C . SER B 1 29 ? -2.951 -14.688 8.93 1 86.25 29 SER B C 1
ATOM 718 O O . SER B 1 29 ? -4.008 -15.312 8.781 1 86.25 29 SER B O 1
ATOM 720 N N . HIS B 1 30 ? -2.033 -14.914 9.828 1 84.25 30 HIS B N 1
ATOM 721 C CA . HIS B 1 30 ? -2.402 -15.805 10.922 1 84.25 30 HIS B CA 1
ATOM 722 C C . HIS B 1 30 ? -2.223 -15.125 12.273 1 84.25 30 HIS B C 1
ATOM 724 O O . HIS B 1 30 ? -1.099 -14.812 12.672 1 84.25 30 HIS B O 1
ATOM 730 N N . PRO B 1 31 ? -3.336 -14.961 13.023 1 83.94 31 PRO B N 1
ATOM 731 C CA . PRO B 1 31 ? -4.762 -15.164 12.766 1 83.94 31 PRO B CA 1
ATOM 732 C C . PRO B 1 31 ? -5.316 -14.188 11.727 1 83.94 31 PRO B C 1
ATOM 734 O O . PRO B 1 31 ? -4.727 -13.133 11.492 1 83.94 31 PRO B O 1
ATOM 737 N N . PRO B 1 32 ? -6.508 -14.523 11.164 1 78.75 32 PRO B N 1
ATOM 738 C CA . PRO B 1 32 ? -7.082 -13.719 10.078 1 78.75 32 PRO B CA 1
ATOM 739 C C . PRO B 1 32 ? -7.555 -12.344 10.547 1 78.75 32 PRO B C 1
ATOM 741 O O . PRO B 1 32 ? -7.617 -11.406 9.75 1 78.75 32 PRO B O 1
ATOM 744 N N . ASP B 1 33 ? -7.824 -12.203 11.805 1 81.94 33 ASP B N 1
ATOM 745 C CA . ASP B 1 33 ? -8.367 -10.945 12.297 1 81.94 33 ASP B CA 1
ATOM 746 C C . ASP B 1 33 ? -7.266 -10.078 12.914 1 81.94 33 ASP B C 1
ATOM 748 O O . ASP B 1 33 ? -7.547 -9.023 13.484 1 81.94 33 ASP B O 1
ATOM 752 N N . LYS B 1 34 ? -6.141 -10.531 12.703 1 87.94 34 LYS B N 1
ATOM 753 C CA . LYS B 1 34 ? -5.027 -9.766 13.25 1 87.94 34 LYS B CA 1
ATOM 754 C C . LYS B 1 34 ? -4.93 -8.391 12.586 1 87.94 34 LYS B C 1
ATOM 756 O O . LY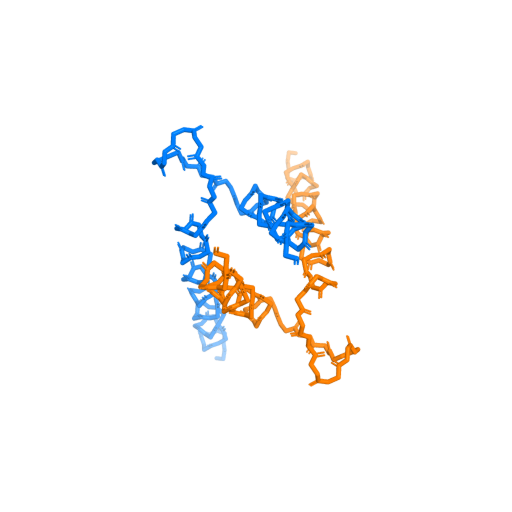S B 1 34 ? -5.051 -8.273 11.367 1 87.94 34 LYS B O 1
ATOM 761 N N . LYS B 1 35 ? -4.797 -7.449 13.438 1 91.5 35 LYS B N 1
ATOM 762 C CA . LYS B 1 35 ? -4.602 -6.098 12.914 1 91.5 35 LYS B CA 1
ATOM 763 C C . LYS B 1 35 ? -3.195 -5.93 12.344 1 91.5 35 LYS B C 1
ATOM 765 O O . LYS B 1 35 ? -2.205 -6.109 13.062 1 91.5 35 LYS B O 1
ATOM 770 N N . LEU B 1 36 ? -3.137 -5.672 11.133 1 94.94 36 LEU B N 1
ATOM 771 C CA . LEU B 1 36 ? -1.852 -5.484 10.469 1 94.94 36 LEU B CA 1
ATOM 772 C C . LEU B 1 36 ? -1.634 -4.02 10.102 1 94.94 36 LEU B C 1
ATOM 774 O O . LEU B 1 36 ? -2.574 -3.33 9.703 1 94.94 36 LEU B O 1
ATOM 778 N N . SER B 1 37 ? -0.382 -3.648 10.258 1 96.88 37 SER B N 1
ATOM 779 C CA . SER B 1 37 ? -0.029 -2.312 9.789 1 96.88 37 SER B CA 1
ATOM 780 C C . SER B 1 37 ? 0.032 -2.258 8.266 1 96.88 37 SER B C 1
ATOM 782 O O . SER B 1 37 ? 0.065 -3.299 7.602 1 96.88 37 SER B O 1
ATOM 784 N N . LYS B 1 38 ? 0.029 -1.014 7.82 1 98 38 LYS B N 1
ATOM 785 C CA . LYS B 1 38 ? 0.156 -0.841 6.379 1 98 38 LYS B CA 1
ATOM 786 C C . LYS B 1 38 ? 1.454 -1.456 5.863 1 98 38 LYS B C 1
ATOM 788 O O . LYS B 1 38 ? 1.476 -2.068 4.793 1 98 38 LYS B O 1
ATOM 793 N N . ASN B 1 39 ? 2.484 -1.188 6.598 1 98.19 39 ASN B N 1
ATOM 794 C CA . ASN B 1 39 ? 3.768 -1.769 6.215 1 98.19 39 ASN B CA 1
ATOM 795 C C . ASN B 1 39 ? 3.709 -3.293 6.188 1 98.19 39 ASN B C 1
ATOM 797 O O . ASN B 1 39 ? 4.27 -3.924 5.289 1 98.19 39 ASN B O 1
ATOM 801 N N . GLU B 1 40 ? 3.133 -3.848 7.168 1 97.31 40 GLU B N 1
ATOM 802 C CA . GLU B 1 40 ? 3.014 -5.301 7.254 1 97.31 40 GLU B CA 1
ATOM 803 C C . GLU B 1 40 ? 2.182 -5.852 6.098 1 97.31 40 GLU B C 1
ATOM 805 O O . GLU B 1 40 ? 2.525 -6.883 5.516 1 97.31 40 GLU B O 1
ATOM 810 N N . ILE B 1 41 ? 1.11 -5.203 5.777 1 98.12 41 ILE B N 1
ATOM 811 C CA . ILE B 1 41 ? 0.256 -5.641 4.68 1 98.12 41 ILE B CA 1
ATOM 812 C C . ILE B 1 41 ? 1.057 -5.664 3.381 1 98.12 41 ILE B C 1
ATOM 814 O O . ILE B 1 41 ? 0.989 -6.633 2.619 1 98.12 41 ILE B O 1
ATOM 818 N N . LEU B 1 42 ? 1.776 -4.688 3.193 1 98.62 42 LEU B N 1
ATOM 819 C CA . LEU B 1 42 ? 2.59 -4.594 1.984 1 98.62 42 LEU B CA 1
ATOM 820 C C . LEU B 1 42 ? 3.629 -5.711 1.943 1 98.62 42 LEU B C 1
ATOM 822 O O . LEU B 1 42 ? 3.783 -6.383 0.922 1 98.62 42 LEU B O 1
ATOM 826 N N . ARG B 1 43 ? 4.297 -5.855 3.031 1 98.12 43 ARG B N 1
ATOM 827 C CA . ARG B 1 43 ? 5.363 -6.852 3.088 1 98.12 43 ARG B CA 1
ATOM 828 C C . ARG B 1 43 ? 4.801 -8.266 2.938 1 98.12 43 ARG B C 1
ATOM 830 O O . ARG B 1 43 ? 5.402 -9.109 2.271 1 98.12 43 ARG B O 1
ATOM 837 N N . MET B 1 44 ? 3.746 -8.477 3.533 1 97.38 44 MET B N 1
ATOM 838 C CA . MET B 1 44 ? 3.098 -9.781 3.379 1 97.38 44 MET B CA 1
ATOM 839 C C . MET B 1 44 ? 2.652 -10 1.938 1 97.38 44 MET B C 1
ATOM 841 O O . MET B 1 44 ? 2.746 -11.109 1.416 1 97.38 44 MET B O 1
ATOM 845 N N . SER B 1 45 ? 2.139 -8.945 1.347 1 98.12 45 SER B N 1
ATOM 846 C CA . SER B 1 45 ? 1.718 -9.023 -0.048 1 98.12 45 SER B CA 1
ATOM 847 C C . SER B 1 45 ? 2.889 -9.383 -0.958 1 98.12 45 SER B C 1
ATOM 849 O O . SER B 1 45 ? 2.744 -10.203 -1.87 1 98.12 45 SER B O 1
ATOM 851 N N . ILE B 1 46 ? 3.977 -8.734 -0.706 1 98.38 46 ILE B N 1
ATOM 852 C CA . ILE B 1 46 ? 5.188 -8.984 -1.479 1 98.38 46 ILE B CA 1
ATOM 853 C C . ILE B 1 46 ? 5.578 -10.453 -1.363 1 98.38 46 ILE B C 1
ATOM 855 O O . ILE B 1 46 ? 5.805 -11.125 -2.373 1 98.38 46 ILE B O 1
ATOM 859 N N . LYS B 1 47 ? 5.613 -10.914 -0.119 1 97.56 47 LYS B N 1
ATOM 860 C CA . LYS B 1 47 ? 5.977 -12.305 0.123 1 97.56 47 LYS B CA 1
ATOM 861 C C . LYS B 1 47 ? 4.996 -13.258 -0.553 1 97.56 47 LYS B C 1
ATOM 863 O O . LYS B 1 47 ? 5.402 -14.25 -1.166 1 97.56 47 LYS B O 1
ATOM 868 N N . TYR B 1 48 ? 3.793 -12.984 -0.458 1 97.19 48 TYR B N 1
ATOM 869 C CA . TYR B 1 48 ? 2.729 -13.82 -1 1 97.19 48 TYR B CA 1
ATOM 870 C C . TYR B 1 48 ? 2.812 -13.891 -2.52 1 97.19 48 TYR B C 1
ATOM 872 O O . TYR B 1 48 ? 2.701 -14.977 -3.104 1 97.19 48 TYR B O 1
ATOM 880 N N . ILE B 1 49 ? 2.965 -12.797 -3.168 1 97.31 49 ILE B N 1
ATOM 881 C CA . ILE B 1 49 ? 3.064 -12.75 -4.625 1 97.31 49 ILE B CA 1
ATOM 882 C C . ILE B 1 49 ? 4.289 -13.547 -5.082 1 97.31 49 ILE B C 1
ATOM 884 O O . ILE B 1 49 ? 4.219 -14.297 -6.062 1 97.31 49 ILE B O 1
ATOM 888 N N . LYS B 1 50 ? 5.375 -13.367 -4.367 1 96.88 50 LYS B N 1
ATOM 889 C CA . LYS B 1 50 ? 6.586 -14.109 -4.711 1 96.88 50 LYS B CA 1
ATOM 890 C C . LYS B 1 50 ? 6.355 -15.609 -4.605 1 96.88 50 LYS B C 1
ATOM 892 O O . LYS B 1 50 ? 6.812 -16.375 -5.453 1 96.88 50 LYS B O 1
ATOM 897 N N . LEU B 1 51 ? 5.68 -16.016 -3.596 1 95.19 51 LEU B N 1
ATOM 898 C CA . LEU B 1 51 ? 5.363 -17.422 -3.381 1 95.19 51 LEU B CA 1
ATOM 899 C C . LEU B 1 51 ? 4.484 -17.969 -4.508 1 95.19 51 LEU B C 1
ATOM 901 O O . LEU B 1 51 ? 4.75 -19.031 -5.047 1 95.19 51 LEU B O 1
ATOM 905 N N . LEU B 1 52 ? 3.42 -17.188 -4.828 1 94.5 52 LEU B N 1
ATOM 906 C CA . LEU B 1 52 ? 2.494 -17.594 -5.875 1 94.5 52 LEU B CA 1
ATOM 907 C C . LEU B 1 52 ? 3.213 -17.719 -7.215 1 94.5 52 L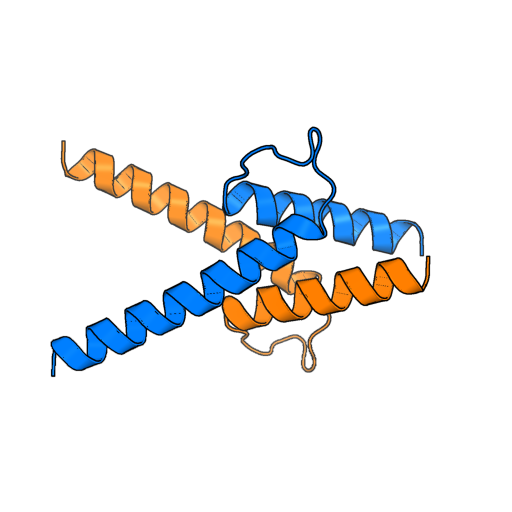EU B C 1
ATOM 909 O O . LEU B 1 52 ? 2.932 -18.641 -7.992 1 94.5 52 LEU B O 1
ATOM 913 N N . ASN B 1 53 ? 4.086 -16.781 -7.441 1 93 53 ASN B N 1
ATOM 914 C CA . ASN B 1 53 ? 4.844 -16.812 -8.688 1 93 53 ASN B CA 1
ATOM 915 C C . ASN B 1 53 ? 5.789 -18 -8.742 1 93 53 ASN B C 1
ATOM 917 O O . ASN B 1 53 ? 6.086 -18.516 -9.828 1 93 53 ASN B O 1
ATOM 921 N N . LYS B 1 54 ? 6.258 -18.391 -7.66 1 93.81 54 LYS B N 1
ATOM 922 C CA . LYS B 1 54 ? 7.18 -19.516 -7.594 1 93.81 54 LYS B CA 1
ATOM 923 C C . LYS B 1 54 ? 6.457 -20.828 -7.871 1 93.81 54 LYS B C 1
ATOM 925 O O . LYS B 1 54 ? 7.035 -21.75 -8.445 1 93.81 54 LYS B O 1
ATOM 930 N N . VAL B 1 55 ? 5.254 -20.969 -7.527 1 89.56 55 VAL B N 1
ATOM 931 C CA . VAL B 1 55 ? 4.508 -22.219 -7.672 1 89.56 55 VAL B CA 1
ATOM 932 C C . VAL B 1 55 ? 3.826 -22.266 -9.039 1 89.56 55 VAL B C 1
ATOM 934 O O . VAL B 1 55 ? 3.398 -23.328 -9.492 1 89.56 55 VAL B O 1
ATOM 937 N N . LEU B 1 56 ? 3.586 -21.219 -9.609 1 82.94 56 LEU B N 1
ATOM 938 C CA . LEU B 1 56 ? 3.025 -21.188 -10.961 1 82.94 56 LEU B CA 1
ATOM 939 C C . LEU B 1 56 ? 4.07 -21.594 -11.992 1 82.94 56 LEU B C 1
ATOM 941 O O . LEU B 1 56 ? 3.76 -22.312 -12.945 1 82.94 56 LEU B O 1
#

Secondary structure (DSSP, 8-state):
-HHHHHHHHHHHHHHHHHHHHHHHHHS--SSTT----HHHHHHHHHHHHHHHHHH-/-HHHHHHHHHHHHHHHHHHHHHHHHHS--SSTT----HHHHHHHHHHHHHHHHHH-